Protein AF-A0A367LZ40-F1 (afdb_monomer_lite)

Sequence (82 aa):
MTAVRRIRAAALPDLPDASWSNALLVGEELVMSGMTAHPATRQAAERGAALDAHSPALGVVGEGIAIVGAAGGQVRPRKKMT

Structure (mmCIF, N/CA/C/O backbone):
data_AF-A0A367LZ40-F1
#
_entry.id   AF-A0A367LZ40-F1
#
loop_
_atom_site.group_PDB
_atom_site.id
_atom_site.type_symbol
_atom_site.label_atom_id
_atom_site.label_alt_id
_atom_site.label_comp_id
_atom_site.label_asym_id
_atom_site.label_entity_id
_atom_site.label_seq_id
_atom_site.pdbx_PDB_ins_code
_atom_site.Cartn_x
_atom_site.Cartn_y
_atom_site.Cartn_z
_atom_site.occupancy
_atom_site.B_iso_or_equiv
_atom_site.auth_seq_id
_atom_site.auth_comp_id
_atom_site.auth_asym_id
_atom_site.auth_atom_id
_atom_site.pdbx_PDB_model_num
ATOM 1 N N . MET A 1 1 ? -8.225 8.010 24.143 1.00 68.88 1 MET A N 1
ATOM 2 C CA . MET A 1 1 ? -7.411 6.973 23.473 1.00 68.88 1 MET A CA 1
ATOM 3 C C . MET A 1 1 ? -7.832 6.969 22.009 1.00 68.88 1 MET A C 1
ATOM 5 O O . MET A 1 1 ? -9.019 6.800 21.764 1.00 68.88 1 MET A O 1
ATOM 9 N N . THR A 1 2 ? -6.940 7.268 21.062 1.00 84.94 2 THR A N 1
ATOM 10 C CA . THR A 1 2 ? -7.300 7.350 19.631 1.00 84.94 2 THR A CA 1
ATOM 11 C C . THR A 1 2 ? -7.150 5.976 18.990 1.00 84.94 2 THR A C 1
ATOM 13 O O . THR A 1 2 ? -6.109 5.343 19.151 1.00 84.94 2 THR A O 1
ATOM 16 N N . ALA A 1 3 ? -8.183 5.500 18.295 1.00 88.31 3 ALA A N 1
ATOM 17 C CA . ALA A 1 3 ? -8.135 4.214 17.608 1.00 88.31 3 ALA A CA 1
ATOM 18 C C . ALA A 1 3 ? -7.155 4.273 16.426 1.00 88.31 3 ALA A C 1
ATOM 20 O O . ALA A 1 3 ? -7.177 5.226 15.646 1.00 88.31 3 ALA A O 1
ATOM 21 N N . VAL A 1 4 ? -6.313 3.247 16.292 1.00 89.00 4 VAL A N 1
ATOM 22 C CA . VAL A 1 4 ? -5.375 3.104 15.174 1.00 89.00 4 VAL A CA 1
ATOM 23 C C . VAL A 1 4 ? -5.711 1.826 14.422 1.00 89.00 4 VAL A C 1
ATOM 25 O O . VAL A 1 4 ? -5.728 0.742 15.006 1.00 89.00 4 VAL A O 1
ATOM 28 N N . ARG A 1 5 ? -5.971 1.946 13.119 1.00 89.19 5 ARG A N 1
ATOM 29 C CA . ARG A 1 5 ? -6.249 0.819 12.228 1.00 89.19 5 ARG A CA 1
ATOM 30 C C . ARG A 1 5 ? -5.250 0.800 11.082 1.00 89.19 5 ARG A C 1
ATOM 32 O O . ARG A 1 5 ? -5.128 1.770 10.341 1.00 89.19 5 ARG A O 1
ATOM 39 N N . ARG A 1 6 ? -4.572 -0.330 10.894 1.00 87.69 6 ARG A N 1
ATOM 40 C CA . ARG A 1 6 ? -3.694 -0.540 9.737 1.00 87.69 6 ARG A CA 1
ATOM 41 C C . ARG A 1 6 ? -4.531 -0.781 8.485 1.00 87.69 6 ARG A C 1
ATOM 43 O O . ARG A 1 6 ? -5.422 -1.630 8.501 1.00 87.69 6 ARG A O 1
ATOM 50 N N . ILE A 1 7 ? -4.257 -0.029 7.423 1.00 87.38 7 ILE A N 1
ATOM 51 C CA . ILE A 1 7 ? -4.969 -0.143 6.148 1.00 87.38 7 ILE A CA 1
ATOM 52 C C . ILE A 1 7 ? -4.144 -1.012 5.206 1.00 87.38 7 ILE A C 1
ATOM 54 O O . ILE A 1 7 ? -2.958 -0.770 5.008 1.00 87.38 7 ILE A O 1
ATOM 58 N N . ARG A 1 8 ? -4.781 -2.030 4.622 1.00 86.19 8 ARG A N 1
ATOM 59 C CA . ARG A 1 8 ? -4.164 -2.927 3.641 1.00 86.19 8 ARG A CA 1
ATOM 60 C C . ARG A 1 8 ? -4.879 -2.767 2.308 1.00 86.19 8 ARG A C 1
ATOM 62 O O . ARG A 1 8 ? -6.030 -3.173 2.180 1.00 86.19 8 ARG A O 1
ATOM 69 N N . ALA A 1 9 ? -4.201 -2.180 1.329 1.00 82.88 9 ALA A N 1
ATOM 70 C CA . ALA A 1 9 ? -4.680 -2.139 -0.047 1.00 82.88 9 ALA A CA 1
ATOM 71 C C . ALA A 1 9 ? -4.092 -3.330 -0.813 1.00 82.88 9 ALA A C 1
ATOM 73 O O . ALA A 1 9 ? -2.889 -3.563 -0.755 1.00 82.88 9 ALA A O 1
ATOM 74 N N . ALA A 1 10 ? -4.921 -4.079 -1.544 1.00 80.38 10 ALA A N 1
ATOM 75 C CA . ALA A 1 10 ? -4.469 -5.281 -2.258 1.00 80.38 10 ALA A CA 1
ATOM 76 C C . ALA A 1 10 ? -3.364 -4.990 -3.291 1.00 80.38 10 ALA A C 1
ATOM 78 O O . ALA A 1 10 ? -2.464 -5.802 -3.474 1.00 80.38 10 ALA A O 1
ATOM 79 N N . ALA A 1 11 ? -3.410 -3.814 -3.925 1.00 76.38 11 ALA A N 1
ATOM 80 C CA . ALA A 1 11 ? -2.391 -3.362 -4.872 1.00 76.38 11 ALA A CA 1
ATOM 81 C C . ALA A 1 11 ? -1.067 -2.943 -4.201 1.00 76.38 11 ALA A C 1
ATOM 83 O O . ALA A 1 11 ? -0.049 -2.853 -4.878 1.00 76.38 11 ALA A O 1
ATOM 84 N N . LEU A 1 12 ? -1.081 -2.684 -2.889 1.00 80.19 12 LEU A N 1
ATOM 85 C CA . LEU A 1 12 ? 0.053 -2.180 -2.109 1.00 80.19 12 LEU A CA 1
ATOM 86 C C . LEU A 1 12 ? 0.200 -2.999 -0.820 1.00 80.19 12 LEU A C 1
ATOM 88 O O . LEU A 1 12 ? -0.062 -2.487 0.278 1.00 80.19 12 LEU A O 1
ATOM 92 N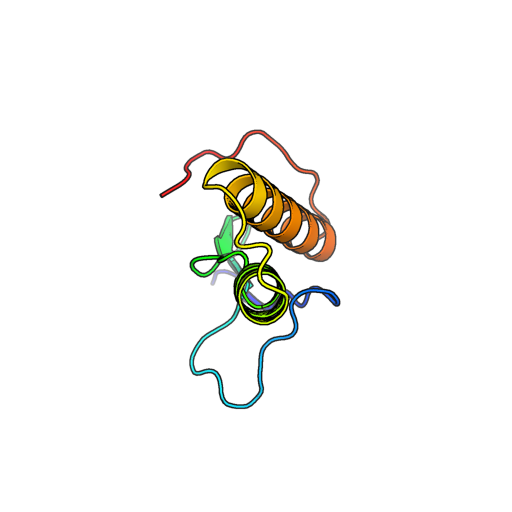 N . PRO A 1 13 ? 0.566 -4.288 -0.936 1.00 81.56 13 PRO A N 1
ATOM 93 C CA . PRO A 1 13 ? 0.772 -5.124 0.229 1.00 81.56 13 PRO A CA 1
ATOM 94 C C . PRO A 1 13 ? 1.935 -4.579 1.060 1.00 81.56 13 PRO A C 1
ATOM 96 O O . PRO A 1 13 ? 2.980 -4.194 0.534 1.00 81.56 13 PRO 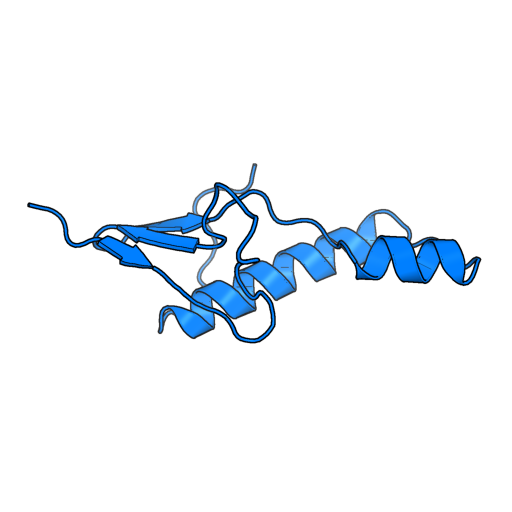A O 1
ATOM 99 N N . ASP A 1 14 ? 1.754 -4.571 2.376 1.00 81.12 14 ASP A N 1
ATOM 100 C CA . ASP A 1 14 ? 2.878 -4.400 3.287 1.00 81.12 14 ASP A CA 1
ATOM 101 C C . ASP A 1 14 ? 3.776 -5.635 3.167 1.00 81.12 14 ASP A C 1
ATOM 103 O O . ASP A 1 14 ? 3.312 -6.764 3.355 1.00 81.12 14 ASP A O 1
ATOM 107 N N . LEU A 1 15 ? 5.052 -5.428 2.846 1.00 81.50 15 LEU A N 1
ATOM 108 C CA . LEU A 1 15 ? 6.018 -6.520 2.813 1.00 81.50 15 LEU A CA 1
ATOM 109 C C . LEU A 1 15 ? 6.301 -6.997 4.249 1.00 81.50 15 LEU A C 1
ATOM 111 O O . LEU A 1 15 ? 6.467 -6.151 5.129 1.00 81.50 15 LEU A O 1
ATOM 115 N N . PRO A 1 16 ? 6.390 -8.317 4.507 1.00 78.50 16 PRO A N 1
ATOM 116 C CA . PRO A 1 16 ? 6.684 -8.847 5.843 1.00 78.50 16 PRO A CA 1
ATOM 117 C C . PRO A 1 16 ? 7.992 -8.319 6.445 1.00 78.50 16 PRO A C 1
ATOM 119 O O . PRO A 1 16 ? 8.084 -8.157 7.658 1.00 78.50 16 PRO A O 1
ATOM 122 N N . ASP A 1 17 ? 8.968 -8.010 5.589 1.00 85.56 17 ASP A N 1
ATOM 123 C CA . ASP A 1 17 ? 10.297 -7.534 5.981 1.00 85.56 17 ASP A CA 1
ATOM 124 C C . ASP A 1 17 ? 10.374 -6.001 6.112 1.00 85.56 17 ASP A C 1
ATOM 126 O O . ASP A 1 17 ? 11.411 -5.453 6.488 1.00 85.56 17 ASP A O 1
ATOM 130 N N . ALA A 1 18 ? 9.292 -5.282 5.789 1.00 84.25 18 ALA A N 1
ATOM 131 C CA . ALA A 1 18 ? 9.254 -3.832 5.915 1.00 84.25 18 ALA A CA 1
ATOM 132 C C . ALA A 1 18 ? 9.064 -3.419 7.380 1.00 84.25 18 ALA A C 1
ATOM 134 O O . ALA A 1 18 ? 8.150 -3.870 8.071 1.00 84.25 18 ALA A O 1
ATOM 135 N N . SER A 1 19 ? 9.882 -2.472 7.841 1.00 87.25 19 SER A N 1
ATOM 136 C CA . SER A 1 19 ? 9.752 -1.863 9.172 1.00 87.25 19 SER A CA 1
ATOM 137 C C . SER A 1 19 ? 8.686 -0.759 9.239 1.00 87.25 19 SER A C 1
ATOM 139 O O . SER A 1 19 ? 8.538 -0.104 10.271 1.00 87.25 19 SER A O 1
ATOM 141 N N . TRP A 1 20 ? 7.927 -0.544 8.159 1.00 84.94 20 TRP A N 1
ATOM 142 C CA . TRP A 1 20 ? 6.875 0.469 8.054 1.00 84.94 20 TRP A CA 1
ATOM 143 C C . TRP A 1 20 ? 5.516 -0.134 7.662 1.00 84.94 20 TRP A C 1
ATOM 145 O O . TRP A 1 20 ? 5.381 -1.323 7.375 1.00 84.94 20 TRP A O 1
ATOM 155 N N . S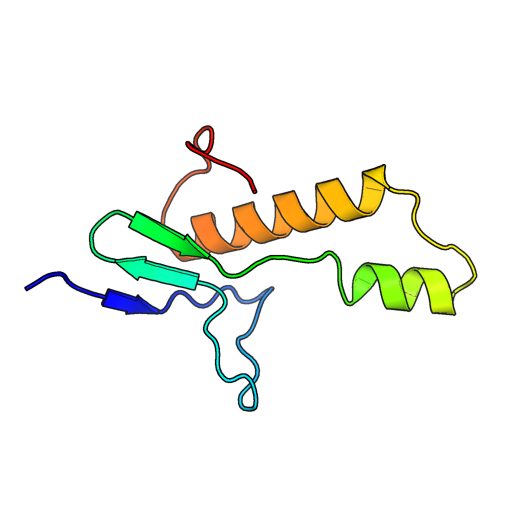ER A 1 21 ? 4.471 0.697 7.710 1.00 86.06 21 SER A N 1
ATOM 156 C CA . SER A 1 21 ? 3.131 0.376 7.199 1.00 86.06 21 SER A CA 1
ATOM 157 C C . SER A 1 21 ? 2.796 1.352 6.086 1.00 86.06 21 SER A C 1
ATOM 159 O O . SER A 1 21 ? 2.912 2.552 6.310 1.00 86.06 21 SER A O 1
ATOM 161 N N . ASN A 1 22 ? 2.331 0.868 4.935 1.00 86.12 22 ASN A N 1
ATOM 162 C CA . ASN A 1 22 ? 1.973 1.723 3.803 1.00 86.12 22 ASN A CA 1
ATOM 163 C C . ASN A 1 22 ? 0.913 2.763 4.193 1.00 86.12 22 ASN A C 1
ATOM 165 O O . ASN A 1 22 ? 0.989 3.915 3.761 1.00 86.12 22 ASN A O 1
ATOM 169 N N . ALA A 1 23 ? -0.046 2.377 5.045 1.00 87.12 23 ALA A N 1
ATOM 170 C CA . ALA A 1 23 ? -1.038 3.299 5.577 1.00 87.12 23 ALA A CA 1
ATOM 171 C C . ALA A 1 23 ? -1.591 2.919 6.956 1.00 87.12 23 ALA A C 1
ATOM 173 O O . ALA A 1 23 ? -1.870 1.755 7.264 1.00 87.12 23 ALA A O 1
ATOM 174 N N . LEU A 1 24 ? -1.819 3.949 7.768 1.00 87.38 24 LEU A N 1
ATOM 175 C CA . LEU A 1 24 ? -2.440 3.880 9.085 1.00 87.38 24 LEU A CA 1
ATOM 176 C C . LEU A 1 24 ? -3.581 4.895 9.152 1.00 87.38 24 LEU A C 1
ATOM 178 O O . LEU A 1 24 ? -3.397 6.068 8.845 1.00 87.38 24 LEU A O 1
ATOM 182 N N . LEU A 1 25 ? -4.755 4.448 9.582 1.00 87.56 25 LEU A N 1
ATOM 183 C CA . LEU A 1 25 ? -5.867 5.317 9.941 1.00 87.56 25 LEU A CA 1
ATOM 184 C C . LEU A 1 25 ? -5.805 5.578 11.450 1.00 87.56 25 LEU A C 1
ATOM 186 O O . LEU A 1 25 ? -5.972 4.651 12.243 1.00 87.56 25 LEU A O 1
ATOM 190 N N . VAL A 1 26 ? -5.535 6.821 11.835 1.00 87.12 26 VAL A N 1
ATOM 191 C CA . VAL A 1 26 ? -5.419 7.282 13.222 1.00 87.12 26 VAL A CA 1
ATOM 192 C C . VAL A 1 26 ? -6.610 8.192 13.515 1.00 87.12 26 VAL A C 1
ATOM 194 O O . VAL A 1 26 ? -6.624 9.364 13.145 1.00 87.12 26 VAL A O 1
ATOM 197 N N . GLY A 1 27 ? -7.650 7.642 14.144 1.00 87.19 27 GLY A N 1
ATOM 198 C CA . GLY A 1 27 ? -8.951 8.307 14.232 1.00 87.19 27 GLY A CA 1
ATOM 199 C C . GLY A 1 27 ? -9.542 8.517 12.834 1.00 87.19 27 GLY A C 1
ATOM 200 O O . GLY A 1 27 ? -9.884 7.549 12.165 1.00 87.19 27 GLY A O 1
ATOM 201 N N . GLU A 1 28 ? -9.599 9.774 12.393 1.00 84.12 28 GLU A N 1
ATOM 202 C CA . GLU A 1 28 ? -10.076 10.185 11.061 1.00 84.12 28 GLU A CA 1
ATOM 203 C C . GLU A 1 28 ? -8.927 10.547 10.099 1.00 84.12 28 GLU A C 1
ATOM 205 O O . GLU A 1 28 ? -9.157 10.904 8.942 1.00 84.12 28 GLU A O 1
ATOM 210 N N . GLU A 1 29 ? -7.676 10.497 10.565 1.00 81.88 29 GLU A N 1
ATOM 211 C CA . GLU A 1 29 ? -6.515 10.897 9.776 1.00 81.88 29 GLU A CA 1
ATOM 212 C C . GLU A 1 29 ? -5.847 9.690 9.122 1.00 81.88 29 GLU A C 1
ATOM 214 O O . GLU A 1 29 ? -5.446 8.735 9.788 1.00 81.88 29 GLU A O 1
ATOM 219 N N . LEU A 1 30 ? -5.714 9.737 7.796 1.00 84.19 30 LEU A N 1
ATOM 220 C CA . LEU A 1 30 ? -5.008 8.721 7.028 1.00 84.19 30 LEU A CA 1
ATOM 221 C C . LEU A 1 30 ? -3.543 9.132 6.852 1.00 84.19 30 LEU A C 1
ATOM 223 O O . LEU A 1 30 ? -3.217 9.984 6.025 1.00 84.19 30 LEU A O 1
ATOM 227 N N . VAL A 1 31 ? -2.666 8.489 7.613 1.00 85.81 31 VAL A N 1
ATOM 228 C CA . VAL A 1 31 ? -1.214 8.636 7.516 1.00 85.81 31 VAL A CA 1
ATOM 229 C C . VAL A 1 31 ? -0.698 7.616 6.507 1.00 85.81 31 VAL A C 1
ATOM 231 O O . VAL A 1 31 ? -0.958 6.422 6.644 1.00 85.81 31 VAL A O 1
ATOM 234 N N . MET A 1 32 ? 0.025 8.077 5.489 1.00 85.50 32 MET A N 1
ATOM 235 C CA . MET A 1 32 ? 0.612 7.228 4.448 1.00 85.50 32 MET A CA 1
ATOM 236 C C . MET A 1 32 ? 2.129 7.378 4.449 1.00 85.50 32 MET A C 1
ATOM 238 O O . MET A 1 32 ? 2.643 8.478 4.658 1.00 85.50 32 MET A O 1
ATOM 242 N N . SER A 1 33 ? 2.839 6.282 4.188 1.00 84.75 33 SER A N 1
ATOM 243 C CA . SER A 1 33 ? 4.263 6.350 3.860 1.00 84.75 33 SER A CA 1
ATOM 244 C C . SER A 1 33 ? 4.485 7.061 2.521 1.00 84.75 33 SER A C 1
ATOM 246 O O . SER A 1 33 ? 3.561 7.220 1.721 1.00 84.75 33 SER A O 1
ATOM 248 N N . GLY A 1 34 ? 5.725 7.494 2.276 1.00 81.56 34 GLY A N 1
ATOM 249 C CA . GLY A 1 34 ? 6.116 8.032 0.977 1.00 81.56 34 GLY A CA 1
ATOM 250 C C . GLY A 1 34 ? 5.887 6.987 -0.112 1.00 81.56 34 GLY A C 1
ATOM 251 O O . GLY A 1 34 ? 6.504 5.924 -0.090 1.00 81.56 34 GLY A O 1
ATOM 252 N N . MET A 1 35 ? 4.980 7.288 -1.037 1.00 79.69 35 MET A N 1
ATOM 253 C CA . MET A 1 35 ? 4.659 6.414 -2.160 1.00 79.69 35 MET A CA 1
ATOM 254 C C . MET A 1 35 ? 5.589 6.716 -3.333 1.00 79.69 35 MET A C 1
ATOM 256 O O . MET A 1 35 ? 5.943 7.868 -3.587 1.00 79.69 35 MET A O 1
ATOM 260 N N . THR A 1 36 ? 5.984 5.676 -4.058 1.00 79.25 36 THR A N 1
ATOM 261 C CA . THR A 1 36 ? 6.860 5.788 -5.226 1.00 79.25 36 THR A CA 1
ATOM 262 C C . THR A 1 36 ? 6.287 4.917 -6.323 1.00 79.25 36 THR A C 1
ATOM 264 O O . THR A 1 36 ? 5.759 3.857 -6.027 1.00 79.25 36 THR A O 1
ATOM 267 N N . ALA A 1 37 ? 6.481 5.279 -7.588 1.00 76.56 37 ALA A N 1
ATOM 268 C CA . ALA A 1 37 ? 6.032 4.449 -8.709 1.00 76.56 37 ALA A CA 1
ATOM 269 C C . ALA A 1 37 ? 6.863 3.158 -8.909 1.00 76.56 37 ALA A C 1
ATOM 271 O O . ALA A 1 37 ? 6.870 2.574 -9.996 1.00 76.56 37 ALA A O 1
ATOM 272 N N . HIS A 1 38 ? 7.613 2.716 -7.898 1.00 73.69 38 HIS A N 1
ATOM 273 C CA . HIS A 1 38 ? 8.264 1.413 -7.897 1.00 73.69 38 HIS A CA 1
ATOM 274 C C . HIS A 1 38 ? 7.211 0.325 -7.613 1.00 73.69 38 HIS A C 1
ATOM 276 O O . HIS A 1 38 ? 6.461 0.468 -6.653 1.00 73.69 38 HIS A O 1
ATOM 282 N N . PRO A 1 39 ? 7.159 -0.795 -8.364 1.00 72.12 39 PRO A N 1
ATOM 283 C CA . PRO A 1 39 ? 8.174 -1.313 -9.289 1.00 72.12 39 PRO A CA 1
ATOM 284 C C . PRO A 1 39 ? 7.979 -0.923 -10.763 1.00 72.12 39 PRO A C 1
ATOM 286 O O . PRO A 1 39 ? 8.774 -1.347 -11.603 1.00 72.12 39 PRO A O 1
ATOM 289 N N . ALA A 1 40 ? 6.946 -0.149 -11.110 1.00 74.56 40 ALA A N 1
ATOM 290 C CA . ALA A 1 40 ? 6.633 0.190 -12.501 1.00 74.56 40 ALA A CA 1
ATOM 291 C C . ALA A 1 40 ? 7.781 0.945 -13.193 1.00 74.56 40 ALA A C 1
ATOM 293 O O . ALA A 1 40 ? 8.133 0.626 -14.327 1.00 74.56 40 ALA A O 1
ATOM 294 N N . THR A 1 41 ? 8.434 1.872 -12.488 1.00 74.88 41 THR A N 1
ATOM 295 C CA . THR A 1 41 ? 9.623 2.588 -12.986 1.00 74.88 41 THR A CA 1
ATOM 296 C C . THR A 1 41 ? 10.800 1.658 -13.262 1.00 74.88 41 THR A C 1
ATOM 298 O O . THR A 1 41 ? 11.459 1.793 -14.292 1.00 74.88 41 THR A O 1
ATOM 301 N N . ARG A 1 42 ? 11.039 0.678 -12.383 1.00 76.19 42 ARG A N 1
ATOM 302 C CA . ARG A 1 42 ? 12.100 -0.322 -12.552 1.00 76.19 42 ARG A CA 1
ATOM 303 C C . ARG A 1 42 ? 11.842 -1.208 -13.767 1.00 76.19 42 ARG A C 1
ATOM 305 O O . ARG A 1 42 ? 12.724 -1.362 -14.601 1.00 76.19 42 ARG A O 1
ATOM 312 N N . GLN A 1 43 ? 10.622 -1.721 -13.909 1.00 77.56 43 GLN A N 1
ATOM 313 C CA . GLN A 1 43 ? 10.251 -2.542 -15.063 1.00 77.56 43 GLN A CA 1
ATOM 314 C C . GLN A 1 43 ? 10.332 -1.768 -16.381 1.00 77.56 43 GLN A C 1
ATOM 316 O O . GLN A 1 43 ? 10.689 -2.336 -17.407 1.00 77.56 43 GLN A O 1
ATOM 321 N N . ALA A 1 44 ? 9.981 -0.484 -16.376 1.00 73.75 44 ALA A N 1
ATOM 322 C CA . ALA A 1 44 ? 10.068 0.365 -17.556 1.00 73.75 44 ALA A CA 1
ATOM 323 C C . ALA A 1 44 ? 11.531 0.620 -17.964 1.00 73.75 44 ALA A C 1
ATOM 325 O O . ALA A 1 44 ? 11.870 0.513 -19.142 1.00 73.75 44 ALA A O 1
ATOM 326 N N . ALA A 1 45 ? 12.414 0.855 -16.987 1.00 76.88 45 ALA A N 1
ATOM 327 C CA . ALA A 1 45 ? 13.852 0.972 -17.217 1.00 76.88 45 ALA A CA 1
ATOM 328 C C . ALA A 1 45 ? 14.466 -0.340 -17.745 1.00 76.88 45 ALA A C 1
ATOM 330 O O . ALA A 1 45 ? 15.214 -0.313 -18.717 1.00 76.88 45 ALA A O 1
ATOM 331 N N . GLU A 1 46 ? 14.097 -1.489 -17.168 1.00 77.50 46 GLU A N 1
ATOM 332 C CA . GLU A 1 46 ? 14.547 -2.818 -17.620 1.00 77.50 46 GLU A CA 1
ATOM 333 C C . GLU A 1 46 ? 14.073 -3.145 -19.050 1.00 77.50 46 GLU A C 1
ATOM 335 O O . GLU A 1 46 ? 14.772 -3.831 -19.791 1.00 77.50 46 GLU A O 1
ATOM 340 N N . ARG A 1 47 ? 12.921 -2.608 -19.479 1.00 78.31 47 ARG A N 1
ATOM 341 C CA . ARG A 1 47 ? 12.404 -2.723 -20.858 1.00 78.31 47 ARG A CA 1
ATOM 342 C C . ARG A 1 47 ? 12.999 -1.695 -21.833 1.00 78.31 47 ARG A C 1
ATOM 344 O O . ARG A 1 47 ? 12.573 -1.651 -22.983 1.00 78.31 47 ARG A O 1
ATOM 351 N N . GLY A 1 48 ? 13.938 -0.852 -21.395 1.00 76.81 48 GLY A N 1
ATOM 352 C CA . GLY A 1 48 ? 14.528 0.211 -22.218 1.00 76.81 48 GLY A CA 1
ATOM 353 C C . GLY A 1 48 ? 13.583 1.382 -22.519 1.00 76.81 48 GLY A C 1
ATOM 354 O O . GLY A 1 48 ? 13.894 2.219 -23.360 1.00 76.81 48 GLY A O 1
ATOM 355 N N . ALA A 1 49 ? 12.443 1.459 -21.830 1.00 76.19 49 ALA A N 1
ATOM 356 C CA . ALA A 1 49 ? 11.418 2.485 -21.992 1.00 76.19 49 ALA A CA 1
ATOM 357 C C . ALA A 1 49 ? 11.243 3.256 -20.676 1.00 76.19 49 ALA A C 1
ATOM 359 O O . ALA A 1 49 ? 10.169 3.242 -20.076 1.00 76.19 49 ALA A O 1
ATOM 360 N N . ALA A 1 50 ? 12.324 3.872 -20.185 1.00 71.81 50 ALA A N 1
ATOM 361 C CA . ALA A 1 50 ? 12.305 4.626 -18.934 1.00 71.81 50 ALA A CA 1
ATOM 362 C C . ALA A 1 50 ? 11.190 5.686 -18.956 1.00 71.81 50 ALA A C 1
ATOM 364 O O . ALA A 1 50 ? 11.072 6.457 -19.908 1.00 71.81 50 ALA A O 1
ATOM 365 N N . LEU A 1 51 ? 10.362 5.693 -17.910 1.00 68.25 51 LEU A N 1
ATOM 366 C CA . LEU A 1 51 ? 9.246 6.625 -17.796 1.00 68.25 51 LEU A CA 1
ATOM 367 C C . LEU A 1 51 ? 9.766 8.060 -17.637 1.00 68.25 51 LEU A C 1
ATOM 369 O O . LEU A 1 51 ? 10.727 8.302 -16.904 1.00 68.25 51 LEU A O 1
ATOM 373 N N . ASP A 1 52 ? 9.100 9.005 -18.298 1.00 73.00 52 ASP A N 1
ATOM 374 C CA . ASP A 1 52 ? 9.286 10.436 -18.058 1.00 73.00 52 ASP A CA 1
ATOM 375 C C . ASP A 1 52 ? 8.847 10.816 -16.634 1.00 73.00 52 ASP A C 1
ATOM 377 O O . ASP A 1 52 ? 8.268 10.005 -15.933 1.00 73.00 52 ASP A O 1
ATOM 381 N N . ALA A 1 53 ? 9.098 12.034 -16.149 1.00 66.06 53 ALA A N 1
ATOM 382 C CA . ALA A 1 53 ? 8.719 12.398 -14.773 1.00 66.06 53 ALA A CA 1
ATOM 383 C C . ALA A 1 53 ? 7.190 12.456 -14.536 1.00 66.06 53 ALA A C 1
ATOM 385 O O . ALA A 1 53 ? 6.735 12.380 -13.393 1.00 66.06 53 ALA A O 1
ATOM 386 N N . HIS A 1 54 ? 6.389 12.580 -15.599 1.00 69.00 54 HIS A N 1
ATOM 387 C CA . HIS A 1 54 ? 4.936 12.715 -15.507 1.00 69.00 54 HIS A CA 1
ATOM 388 C C . HIS A 1 54 ? 4.238 11.378 -15.213 1.00 69.00 54 HIS A C 1
ATOM 390 O O . HIS A 1 54 ? 3.360 11.305 -14.350 1.00 69.00 54 HIS A O 1
ATOM 396 N N . SER A 1 55 ? 4.665 10.298 -15.869 1.00 67.12 55 SER A N 1
ATOM 397 C CA . SER A 1 55 ? 4.031 8.978 -15.738 1.00 67.12 55 SER A CA 1
ATOM 398 C C . SER A 1 55 ? 4.164 8.346 -14.329 1.00 67.12 55 SER A C 1
ATOM 400 O O . SER A 1 55 ? 3.175 7.826 -13.807 1.00 67.12 55 SER A O 1
ATOM 402 N N . PRO A 1 56 ? 5.317 8.434 -13.636 1.00 67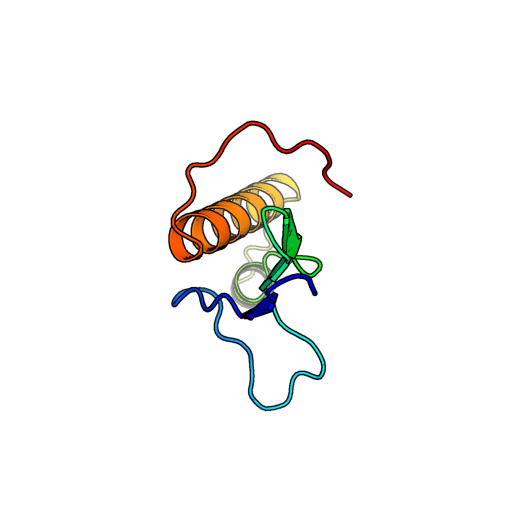.38 56 PRO A N 1
ATOM 403 C CA . PRO A 1 56 ? 5.494 8.032 -12.245 1.00 67.38 56 PRO A CA 1
ATOM 404 C C . PRO A 1 56 ? 4.627 8.841 -11.280 1.00 67.38 56 PRO A C 1
ATOM 406 O O . PRO A 1 56 ? 4.089 8.277 -10.330 1.00 67.38 56 PRO A O 1
ATOM 409 N N . ALA A 1 57 ? 4.444 10.144 -11.524 1.00 69.06 57 ALA A N 1
ATOM 410 C CA . ALA A 1 57 ? 3.617 10.991 -10.666 1.00 69.06 57 ALA A CA 1
ATOM 411 C C . ALA A 1 57 ? 2.145 10.548 -10.681 1.00 69.06 57 ALA A C 1
ATOM 413 O O . ALA A 1 57 ? 1.508 10.479 -9.630 1.00 69.06 57 ALA A O 1
ATOM 414 N N . LEU A 1 58 ? 1.617 10.169 -11.851 1.00 75.50 58 LEU A N 1
ATOM 415 C CA . LEU A 1 58 ? 0.269 9.605 -11.964 1.00 75.50 58 LEU A CA 1
ATOM 416 C C . LEU A 1 58 ? 0.148 8.241 -11.270 1.00 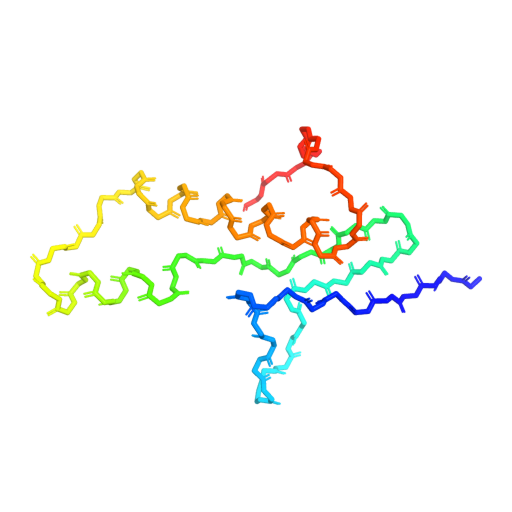75.50 58 LEU A C 1
ATOM 418 O O . LEU A 1 58 ? -0.863 7.984 -10.615 1.00 75.50 58 LEU A O 1
ATOM 422 N N . GLY A 1 59 ? 1.184 7.400 -11.351 1.00 76.62 59 GLY A N 1
ATOM 423 C CA . GLY A 1 59 ? 1.243 6.128 -10.623 1.00 76.62 59 GLY A CA 1
ATOM 424 C C . GLY A 1 59 ? 1.125 6.320 -9.109 1.00 76.62 59 GLY A C 1
ATOM 425 O O . GLY A 1 59 ? 0.258 5.722 -8.475 1.00 76.62 59 GLY A O 1
ATOM 426 N N . VAL A 1 60 ? 1.909 7.245 -8.550 1.00 78.69 60 VAL A N 1
ATOM 427 C CA . VAL A 1 60 ? 1.887 7.592 -7.116 1.00 78.69 60 VAL A CA 1
ATOM 428 C C . VAL A 1 60 ? 0.524 8.134 -6.670 1.00 78.69 60 VAL A C 1
ATOM 430 O O . VAL A 1 60 ? 0.042 7.829 -5.574 1.00 78.69 60 VAL A O 1
ATOM 433 N N . VAL A 1 61 ? -0.141 8.929 -7.514 1.00 77.50 61 VAL A N 1
ATOM 434 C CA . VAL A 1 61 ? -1.505 9.397 -7.229 1.00 77.50 61 VAL A CA 1
ATOM 435 C C . VAL A 1 61 ? -2.483 8.223 -7.213 1.00 77.50 61 VAL A C 1
ATOM 437 O O . VAL A 1 61 ? -3.257 8.107 -6.263 1.00 77.50 61 VAL A O 1
ATOM 440 N N . GLY A 1 62 ? -2.428 7.332 -8.207 1.00 79.94 62 GLY A N 1
ATOM 441 C CA . GLY A 1 62 ? -3.287 6.145 -8.283 1.00 79.94 62 GLY A CA 1
ATOM 442 C C . GLY A 1 62 ? -3.131 5.213 -7.078 1.00 79.94 62 GLY A C 1
ATOM 443 O O . GLY A 1 62 ? -4.122 4.753 -6.511 1.00 79.94 62 GLY A O 1
ATOM 444 N N . GLU A 1 63 ? -1.901 5.011 -6.617 1.00 81.50 63 GLU A N 1
ATOM 445 C CA . GLU A 1 63 ? -1.595 4.279 -5.386 1.00 81.50 63 GLU A CA 1
ATOM 446 C C . GLU A 1 63 ? -2.248 4.919 -4.156 1.00 81.50 63 GLU A C 1
ATOM 448 O O . GLU A 1 63 ? -2.906 4.255 -3.352 1.00 81.50 63 GLU A O 1
ATOM 453 N N . GLY A 1 64 ? -2.148 6.243 -4.055 1.00 78.50 64 GLY A N 1
ATOM 454 C CA . GLY A 1 64 ? -2.823 7.016 -3.026 1.00 78.50 64 GLY A CA 1
ATOM 455 C C . GLY A 1 64 ? -4.345 6.854 -3.031 1.00 78.50 64 GLY A C 1
ATOM 456 O O . GLY A 1 64 ? -4.960 6.770 -1.967 1.00 78.50 64 GLY A O 1
ATOM 457 N N . ILE A 1 65 ? -4.951 6.790 -4.218 1.00 80.69 65 ILE A N 1
ATOM 458 C CA . ILE A 1 65 ? -6.388 6.545 -4.392 1.00 80.69 65 ILE A CA 1
ATOM 459 C C . ILE A 1 65 ? -6.756 5.139 -3.904 1.00 80.69 65 ILE A C 1
ATOM 461 O O . ILE A 1 65 ? -7.743 4.986 -3.181 1.00 80.69 65 ILE A O 1
ATOM 465 N N . ALA A 1 66 ? -5.951 4.126 -4.235 1.00 81.38 66 ALA A N 1
ATOM 466 C CA . ALA A 1 66 ? -6.185 2.747 -3.809 1.00 81.38 66 ALA A CA 1
ATOM 467 C C . ALA A 1 66 ? -6.170 2.599 -2.277 1.00 81.38 66 ALA A C 1
ATOM 469 O O . ALA A 1 66 ? -7.019 1.903 -1.716 1.00 81.38 66 ALA A O 1
ATOM 470 N N . ILE A 1 67 ? -5.261 3.297 -1.586 1.00 79.88 67 ILE A N 1
ATOM 471 C CA . ILE A 1 67 ? -5.209 3.311 -0.116 1.00 79.88 67 ILE A CA 1
ATOM 472 C C . ILE A 1 67 ? -6.451 3.985 0.478 1.00 79.88 67 ILE A C 1
ATOM 474 O O . ILE A 1 67 ? -7.051 3.450 1.411 1.00 79.88 67 ILE A O 1
ATOM 478 N N . VAL A 1 68 ? -6.859 5.141 -0.054 1.00 83.12 68 VAL A N 1
ATOM 479 C CA . VAL A 1 68 ? -8.059 5.853 0.422 1.00 83.12 68 VAL A CA 1
ATOM 480 C C . VAL A 1 68 ? -9.308 4.986 0.248 1.00 83.12 68 VAL A C 1
ATOM 482 O O . VAL A 1 68 ? -10.109 4.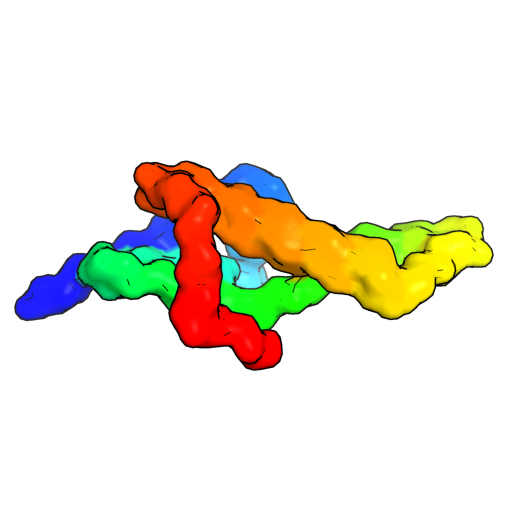880 1.177 1.00 83.12 68 VAL A O 1
ATOM 485 N N . GLY A 1 69 ? -9.433 4.303 -0.894 1.00 81.50 69 GLY A N 1
ATOM 486 C CA . GLY A 1 69 ? -10.508 3.341 -1.135 1.00 81.50 69 GLY A CA 1
ATOM 487 C C . GLY A 1 69 ? -10.485 2.175 -0.141 1.00 81.50 69 GLY A C 1
ATOM 488 O O . GLY A 1 69 ? -11.519 1.836 0.429 1.00 81.50 69 GLY A O 1
ATOM 489 N N . ALA A 1 70 ? -9.307 1.612 0.150 1.00 81.06 70 ALA A N 1
ATOM 490 C CA . ALA A 1 70 ? -9.151 0.539 1.138 1.00 81.06 70 ALA A CA 1
ATOM 491 C C . ALA A 1 70 ? -9.472 0.983 2.578 1.00 81.06 70 ALA A C 1
ATOM 493 O O . ALA A 1 70 ? -9.883 0.170 3.405 1.00 81.06 70 ALA A O 1
ATOM 494 N N . ALA A 1 71 ? -9.323 2.273 2.889 1.00 77.69 71 ALA A N 1
ATOM 495 C CA . ALA A 1 71 ? -9.744 2.842 4.166 1.00 77.69 71 ALA A CA 1
ATOM 496 C C . ALA A 1 71 ? -11.272 3.029 4.279 1.00 77.69 71 ALA A C 1
ATOM 498 O O . ALA A 1 71 ? -11.758 3.325 5.373 1.00 77.69 71 ALA A O 1
ATOM 499 N N . GLY A 1 72 ? -12.025 2.830 3.188 1.00 77.00 72 GLY A N 1
ATOM 500 C CA . GLY A 1 72 ? -13.460 3.113 3.093 1.00 77.00 72 GLY A CA 1
ATOM 501 C C . GLY A 1 72 ? -13.775 4.584 2.799 1.00 77.00 72 GLY A C 1
ATOM 502 O O . GLY A 1 72 ? -14.918 5.010 2.947 1.00 77.00 72 GLY A O 1
ATOM 503 N N . GLY A 1 73 ? -12.767 5.371 2.411 1.00 72.06 73 GLY A N 1
ATOM 504 C CA . GLY A 1 73 ? -12.905 6.785 2.083 1.00 72.06 73 GLY A CA 1
ATOM 505 C C . GLY A 1 73 ? -13.094 7.039 0.587 1.00 72.06 73 GLY A C 1
ATOM 506 O O . GLY A 1 73 ? -12.821 6.193 -0.262 1.00 72.06 73 GLY A O 1
ATOM 507 N N . GLN A 1 74 ? -13.524 8.256 0.258 1.00 64.00 74 GLN A N 1
ATOM 508 C CA . GLN A 1 74 ? -13.514 8.787 -1.106 1.00 64.00 74 GLN A CA 1
ATOM 509 C C . GLN A 1 74 ? -12.385 9.806 -1.248 1.00 64.00 74 GLN A C 1
ATOM 511 O O . GLN A 1 74 ? -12.095 10.559 -0.315 1.00 64.00 74 GLN A O 1
ATOM 516 N N . VAL A 1 75 ? -11.757 9.848 -2.423 1.00 58.19 75 VAL A N 1
ATOM 517 C CA . VAL A 1 75 ? -10.680 10.796 -2.723 1.00 58.19 75 VAL A CA 1
ATOM 518 C C . VAL A 1 75 ? -11.261 12.206 -2.736 1.00 58.19 75 VAL A C 1
ATOM 520 O O . VAL A 1 75 ? -11.941 12.614 -3.673 1.00 58.19 75 VAL A O 1
ATOM 523 N N . ARG A 1 76 ? -11.003 12.947 -1.664 1.00 56.47 76 ARG A N 1
ATOM 524 C CA . ARG A 1 76 ? -11.222 14.392 -1.575 1.00 56.47 76 ARG A CA 1
ATOM 525 C C . ARG A 1 76 ? -9.886 15.101 -1.809 1.00 56.47 76 ARG A C 1
ATOM 527 O O . ARG A 1 76 ? -8.843 14.468 -1.617 1.00 56.47 76 ARG A O 1
ATOM 534 N N . PRO A 1 77 ? -9.880 16.383 -2.221 1.00 49.84 77 PRO A N 1
ATOM 535 C CA . PRO A 1 77 ? -8.643 17.147 -2.345 1.00 49.84 77 PRO A CA 1
ATOM 536 C C . PRO A 1 77 ? -7.812 16.998 -1.065 1.00 49.84 77 PRO A C 1
ATOM 538 O O . PRO A 1 77 ? -8.275 17.305 0.037 1.00 49.84 77 PRO A O 1
ATOM 541 N N . ARG A 1 78 ? -6.608 16.433 -1.211 1.00 58.75 78 ARG A N 1
ATOM 542 C CA . ARG A 1 78 ? -5.694 16.188 -0.092 1.00 58.75 78 ARG A CA 1
ATOM 543 C C . ARG A 1 78 ? -5.308 17.525 0.529 1.00 58.75 78 ARG A C 1
ATOM 545 O O . ARG A 1 78 ? -4.973 18.462 -0.187 1.00 58.75 78 ARG A O 1
ATOM 552 N N . LYS A 1 79 ? -5.291 17.594 1.864 1.00 58.62 79 LYS A N 1
ATOM 553 C CA . LYS A 1 79 ? -4.843 18.797 2.585 1.00 58.62 79 LYS A CA 1
ATOM 554 C C . LYS A 1 79 ? -3.364 19.123 2.340 1.00 58.62 79 LYS A C 1
ATOM 556 O O . LYS A 1 79 ? -2.984 20.281 2.474 1.00 58.62 79 LYS A O 1
ATOM 561 N N . LYS A 1 80 ? -2.530 18.124 2.022 1.00 59.16 80 LYS A N 1
ATOM 562 C CA . LYS A 1 80 ? -1.086 18.288 1.807 1.00 59.16 80 LYS A CA 1
ATOM 563 C C . LYS A 1 80 ? -0.514 17.142 0.960 1.00 59.16 80 LYS A C 1
ATOM 565 O O . LYS A 1 80 ? -0.923 15.997 1.138 1.00 59.16 80 LYS A O 1
ATOM 570 N N . MET A 1 81 ? 0.431 17.453 0.075 1.00 64.56 81 MET A N 1
ATOM 571 C CA . MET A 1 81 ? 1.298 16.507 -0.645 1.00 64.56 81 MET A CA 1
ATOM 572 C C . MET A 1 81 ? 2.741 16.969 -0.400 1.00 64.56 81 MET A C 1
ATOM 574 O O . MET A 1 81 ? 2.984 18.173 -0.469 1.00 64.56 81 MET A O 1
ATOM 578 N N . THR A 1 82 ? 3.648 16.064 -0.023 1.00 59.12 82 THR A N 1
ATOM 579 C CA . THR A 1 82 ? 5.069 16.370 0.252 1.00 59.12 82 THR A CA 1
ATOM 580 C C . THR A 1 82 ? 5.942 15.558 -0.684 1.00 59.12 82 THR A C 1
ATOM 582 O O . THR A 1 82 ? 5.513 14.424 -0.997 1.00 59.12 82 THR A O 1
#

Radius of gyration: 14.17 Å; chains: 1; bounding box: 28×28×46 Å

Secondary structure (DSSP, 8-state):
---EEEE-BTTBPPPTT-SS-SEEEETTEEEE-----TTHHHHHHHTT-PPPSHHHHHHHHHHHHHHHHHTT---PPPS---

Foldseek 3Di:
DWDKDQFAQPVDHDDPPDPDGQWICTRPDIDGDDFWLPPVQVVCVVVVNHDDPVVRVVSRVVVVQSRCVSVVHHDDPDPDDD

InterPro domains:
  IPR035959 RutC-like superfamily [G3DSA:3.30.1330.40] (1-80)

pLDDT: mean 77.43, std 8.73, range [49.84, 89.19]

Organism: Pseudomonas aeruginosa (NCBI:txid287)